Protein AF-A0A3B8UT30-F1 (afdb_monomer_lite)

Structure (mmCIF, N/CA/C/O backbone):
data_AF-A0A3B8UT30-F1
#
_entry.id   AF-A0A3B8UT30-F1
#
loop_
_atom_site.group_PDB
_atom_site.id
_atom_site.type_symbol
_atom_site.label_atom_id
_atom_site.label_alt_id
_atom_site.label_comp_id
_atom_site.label_asym_id
_atom_site.label_entity_id
_atom_site.label_seq_id
_atom_site.pdbx_PDB_ins_code
_atom_site.Cartn_x
_atom_site.Cartn_y
_atom_site.Cartn_z
_atom_site.occupancy
_atom_site.B_iso_or_equiv
_atom_site.auth_seq_id
_atom_site.auth_comp_id
_atom_site.auth_asym_id
_atom_site.auth_atom_id
_atom_site.pdbx_PDB_model_num
ATOM 1 N N . ARG A 1 1 ? 17.968 1.531 7.466 1.00 85.62 1 ARG A N 1
ATOM 2 C CA . ARG A 1 1 ? 18.060 1.847 6.012 1.00 85.62 1 ARG A CA 1
ATOM 3 C C . ARG A 1 1 ? 17.619 0.686 5.107 1.00 85.62 1 ARG A C 1
ATOM 5 O O . ARG A 1 1 ? 16.809 0.913 4.219 1.00 85.62 1 ARG A O 1
ATOM 12 N N . GLN A 1 2 ? 18.095 -0.549 5.320 1.00 92.19 2 GLN A N 1
ATOM 13 C CA . GLN A 1 2 ? 17.702 -1.718 4.507 1.00 92.19 2 GLN A CA 1
ATOM 14 C C . GLN A 1 2 ? 16.215 -2.086 4.658 1.00 92.19 2 GLN A C 1
ATOM 16 O O . GLN A 1 2 ? 15.527 -2.293 3.663 1.00 92.19 2 GLN A O 1
ATOM 21 N N . ARG A 1 3 ? 15.688 -2.062 5.891 1.00 91.25 3 ARG A N 1
ATOM 22 C CA . ARG A 1 3 ? 14.285 -2.398 6.189 1.00 91.25 3 ARG A CA 1
ATOM 23 C C . ARG A 1 3 ? 13.283 -1.568 5.383 1.00 91.25 3 ARG A C 1
ATOM 25 O O . ARG A 1 3 ? 12.373 -2.130 4.793 1.00 91.25 3 ARG A O 1
ATOM 32 N N . SER A 1 4 ? 13.484 -0.258 5.291 1.00 90.69 4 SER A N 1
ATOM 33 C CA . SER A 1 4 ? 12.610 0.643 4.527 1.00 90.69 4 SER A CA 1
ATOM 34 C C . SER A 1 4 ? 12.740 0.451 3.011 1.00 90.69 4 SER A C 1
ATOM 36 O O . SER A 1 4 ? 11.794 0.708 2.276 1.00 90.69 4 SER A O 1
ATOM 38 N N . LYS A 1 5 ? 13.891 -0.030 2.523 1.00 91.94 5 LYS A N 1
ATOM 39 C CA . LYS A 1 5 ? 14.072 -0.360 1.102 1.00 91.94 5 LYS A CA 1
ATOM 40 C C . LYS A 1 5 ? 13.332 -1.639 0.721 1.00 91.94 5 LYS A C 1
ATOM 42 O O . LYS A 1 5 ? 12.679 -1.666 -0.309 1.00 91.94 5 LYS A O 1
ATOM 47 N N . VAL A 1 6 ? 13.404 -2.673 1.558 1.00 93.81 6 VAL A N 1
ATOM 48 C CA . VAL A 1 6 ? 12.819 -3.990 1.250 1.00 93.81 6 VAL A CA 1
ATOM 49 C C . VAL A 1 6 ? 11.349 -4.064 1.661 1.00 93.81 6 VAL A C 1
ATOM 51 O O . VAL A 1 6 ? 10.502 -4.513 0.893 1.00 93.81 6 VAL A O 1
ATOM 54 N N . HIS A 1 7 ? 11.020 -3.593 2.862 1.00 94.94 7 HIS A N 1
ATOM 55 C CA . HIS A 1 7 ? 9.690 -3.722 3.461 1.00 94.94 7 HIS A CA 1
ATOM 56 C C . HIS A 1 7 ? 8.918 -2.411 3.552 1.00 94.94 7 HIS A C 1
ATOM 58 O O . HIS A 1 7 ? 7.787 -2.441 4.035 1.00 94.94 7 HIS A O 1
ATOM 64 N N . GLY A 1 8 ? 9.511 -1.298 3.114 1.00 96.44 8 GLY A N 1
ATOM 65 C CA . GLY A 1 8 ? 8.878 0.011 3.175 1.00 96.44 8 GLY A CA 1
ATOM 66 C C . GLY A 1 8 ? 7.767 0.204 2.151 1.00 96.44 8 GLY A C 1
ATOM 67 O O . GLY A 1 8 ? 7.581 -0.578 1.214 1.00 96.44 8 GLY A O 1
ATOM 68 N N . PHE A 1 9 ? 7.043 1.308 2.313 1.00 95.88 9 PHE A N 1
ATOM 69 C CA . PHE A 1 9 ? 5.818 1.578 1.564 1.00 95.88 9 PHE A CA 1
ATOM 70 C C . PHE A 1 9 ? 6.044 1.606 0.048 1.00 95.88 9 PHE A C 1
ATOM 72 O O . PHE A 1 9 ? 5.269 1.027 -0.710 1.00 95.88 9 PHE A O 1
ATOM 79 N N . ARG A 1 10 ? 7.152 2.213 -0.395 1.00 95.50 10 ARG A N 1
ATOM 80 C CA . ARG A 1 10 ? 7.516 2.310 -1.818 1.00 95.50 10 ARG A CA 1
ATOM 81 C C . ARG A 1 10 ? 7.736 0.936 -2.459 1.00 95.50 10 ARG A C 1
ATOM 83 O O . ARG A 1 10 ? 7.247 0.704 -3.557 1.00 95.50 10 ARG A O 1
ATOM 90 N N . SER A 1 11 ? 8.395 0.019 -1.748 1.00 95.88 11 SER A N 1
ATOM 91 C CA . SER A 1 11 ? 8.602 -1.370 -2.195 1.00 95.88 11 SER A CA 1
ATOM 92 C C . SER A 1 11 ? 7.285 -2.145 -2.295 1.00 95.88 11 SER A C 1
ATOM 94 O O . SER A 1 11 ? 7.069 -2.942 -3.204 1.00 95.88 11 SER A O 1
ATOM 96 N N . ARG A 1 12 ? 6.339 -1.874 -1.388 1.00 96.38 12 ARG A N 1
ATOM 97 C CA . ARG A 1 12 ? 5.000 -2.468 -1.476 1.00 96.38 12 ARG A CA 1
ATOM 98 C C . ARG A 1 12 ? 4.200 -1.900 -2.650 1.00 96.38 12 ARG A C 1
ATOM 100 O O . ARG A 1 12 ? 3.492 -2.647 -3.308 1.00 96.38 12 ARG A O 1
ATOM 107 N N . MET A 1 13 ? 4.317 -0.611 -2.950 1.00 97.00 13 MET A N 1
ATOM 108 C CA . MET A 1 13 ? 3.582 0.004 -4.060 1.00 97.00 13 MET A CA 1
ATOM 109 C C . MET A 1 13 ? 4.126 -0.365 -5.448 1.00 97.00 13 MET A C 1
ATOM 111 O O . MET A 1 13 ? 3.347 -0.374 -6.399 1.00 97.00 13 MET A O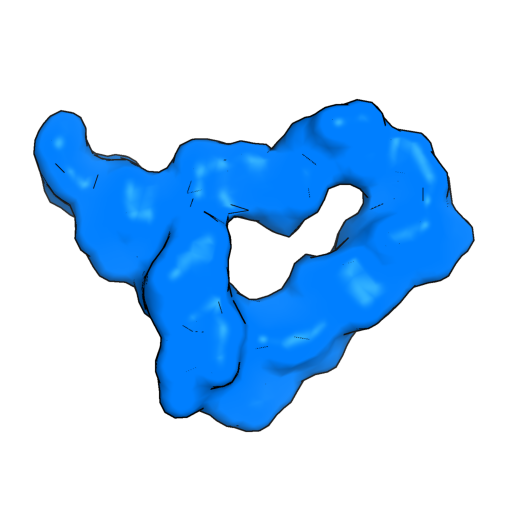 1
ATOM 115 N N . SER A 1 14 ? 5.418 -0.693 -5.574 1.00 97.12 14 SER A N 1
ATOM 116 C CA . SER A 1 14 ? 6.050 -0.988 -6.870 1.00 97.12 14 SER A CA 1
ATOM 117 C C . SER A 1 14 ? 5.589 -2.301 -7.505 1.00 97.12 14 SER A C 1
ATOM 119 O O . SER A 1 14 ? 5.672 -2.453 -8.719 1.00 97.12 14 SER A O 1
ATOM 121 N N . THR A 1 15 ? 5.075 -3.248 -6.715 1.00 97.31 15 THR A N 1
ATOM 122 C CA . THR A 1 15 ? 4.632 -4.557 -7.212 1.00 97.31 15 THR A CA 1
ATOM 123 C C . THR A 1 15 ? 3.113 -4.723 -7.088 1.00 97.31 15 THR A C 1
ATOM 125 O O . THR A 1 15 ? 2.497 -4.210 -6.148 1.00 97.31 15 THR A O 1
ATOM 128 N N . PRO A 1 16 ? 2.454 -5.470 -7.995 1.00 97.88 16 PRO A N 1
ATOM 129 C CA . PRO A 1 16 ? 1.036 -5.804 -7.847 1.00 97.88 16 PRO A CA 1
ATOM 130 C C . PRO A 1 16 ? 0.731 -6.533 -6.527 1.00 97.88 16 PRO A C 1
ATOM 132 O O . PRO A 1 16 ? -0.254 -6.223 -5.857 1.00 97.88 16 PRO A O 1
ATOM 135 N N . GLY A 1 17 ? 1.604 -7.459 -6.110 1.00 97.62 17 GLY A N 1
ATOM 136 C CA . GLY A 1 17 ? 1.453 -8.200 -4.854 1.00 97.62 17 GLY A CA 1
ATOM 137 C C . GLY A 1 17 ? 1.557 -7.307 -3.617 1.00 97.62 17 GLY A C 1
ATOM 138 O O . GLY A 1 17 ? 0.730 -7.397 -2.710 1.00 97.62 17 GLY A O 1
ATOM 139 N N . GLY A 1 18 ? 2.517 -6.3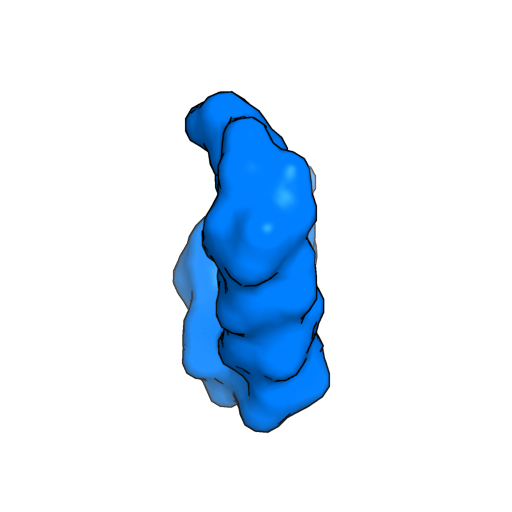80 -3.588 1.00 97.25 18 GLY A N 1
ATOM 140 C CA . GLY A 1 18 ? 2.649 -5.448 -2.473 1.00 97.25 18 GLY A CA 1
ATOM 141 C C . GLY A 1 18 ? 1.465 -4.476 -2.354 1.00 97.25 18 GLY A C 1
ATOM 142 O O . GLY A 1 18 ? 1.034 -4.182 -1.236 1.00 97.25 18 GLY A O 1
ATOM 143 N N . ARG A 1 19 ? 0.865 -4.057 -3.478 1.00 97.75 19 ARG A N 1
ATOM 144 C CA . ARG A 1 19 ? -0.368 -3.251 -3.480 1.00 97.75 19 ARG A CA 1
ATOM 145 C C . ARG A 1 19 ? -1.538 -4.007 -2.847 1.00 97.75 19 ARG A C 1
ATOM 147 O O . ARG A 1 19 ? -2.231 -3.435 -2.004 1.00 97.75 19 ARG A O 1
ATOM 154 N N . LYS A 1 20 ? -1.704 -5.300 -3.164 1.00 98.00 20 LYS A N 1
ATOM 155 C CA . LYS A 1 20 ? -2.709 -6.173 -2.523 1.00 98.00 20 LYS A CA 1
ATOM 156 C C . LYS A 1 20 ? -2.494 -6.272 -1.009 1.00 98.00 20 LYS A C 1
ATOM 158 O O . LYS A 1 20 ? -3.451 -6.151 -0.247 1.00 98.00 20 LYS A O 1
ATOM 163 N N . VAL A 1 21 ? -1.243 -6.400 -0.556 1.00 96.62 21 VAL A N 1
ATOM 164 C CA . VAL A 1 21 ? -0.913 -6.413 0.882 1.00 96.62 21 VAL A CA 1
ATOM 165 C C . VAL A 1 21 ? -1.336 -5.109 1.561 1.00 96.62 21 VAL A C 1
ATOM 167 O O . VAL A 1 21 ? -1.957 -5.145 2.622 1.00 96.62 21 VAL A O 1
ATOM 170 N N . LEU A 1 22 ? -1.039 -3.951 0.964 1.00 96.75 22 LEU A N 1
ATOM 171 C CA . LEU A 1 22 ? -1.452 -2.662 1.527 1.00 96.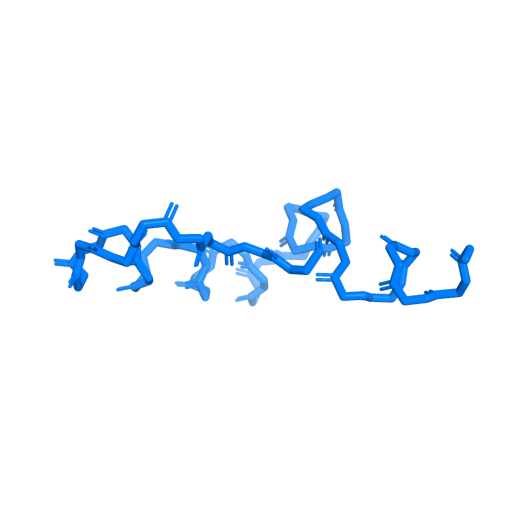75 22 LEU A CA 1
ATOM 172 C C . LEU A 1 22 ? -2.979 -2.521 1.573 1.00 96.75 22 LEU A C 1
ATOM 174 O O . LEU A 1 22 ? -3.502 -2.052 2.582 1.00 96.75 22 LEU A O 1
ATOM 178 N N . ALA A 1 23 ? -3.690 -2.956 0.530 1.00 97.56 23 ALA A N 1
ATOM 179 C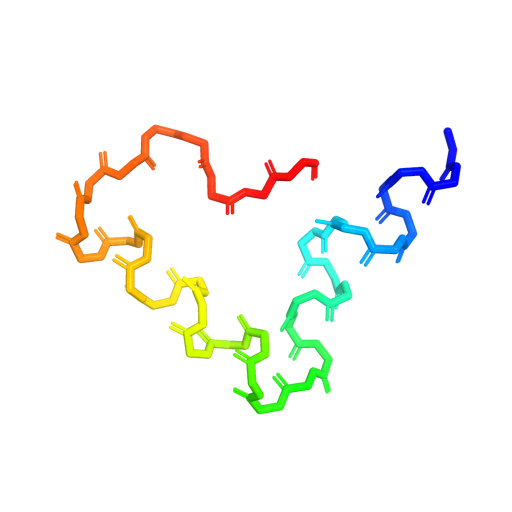 CA . ALA A 1 23 ? -5.152 -2.952 0.499 1.00 97.56 23 ALA A CA 1
ATOM 180 C C . ALA A 1 23 ? -5.751 -3.812 1.625 1.00 97.56 23 ALA A C 1
ATOM 182 O O . ALA A 1 23 ? -6.565 -3.318 2.401 1.00 97.56 23 ALA A O 1
ATOM 183 N N . ALA A 1 24 ? -5.266 -5.044 1.805 1.00 97.94 24 ALA A N 1
ATOM 184 C CA . ALA A 1 24 ? -5.713 -5.924 2.886 1.00 97.94 24 ALA A CA 1
ATOM 185 C C . ALA A 1 24 ? -5.435 -5.329 4.279 1.00 97.94 24 ALA A C 1
ATOM 187 O O . ALA A 1 24 ? -6.257 -5.420 5.191 1.00 97.94 24 ALA A O 1
ATOM 188 N N . ARG A 1 25 ? -4.283 -4.670 4.457 1.00 97.81 25 ARG A N 1
ATOM 189 C CA . ARG A 1 25 ? -3.948 -4.011 5.728 1.00 97.81 25 ARG A CA 1
ATOM 190 C C . ARG A 1 25 ? -4.833 -2.799 6.019 1.00 97.81 25 ARG A C 1
ATOM 192 O O . ARG A 1 25 ? -5.164 -2.598 7.188 1.00 97.81 25 ARG A O 1
ATOM 199 N N . ARG A 1 26 ? -5.221 -2.031 4.991 1.00 96.88 26 ARG A N 1
ATOM 200 C CA . ARG A 1 26 ? -6.197 -0.933 5.107 1.00 96.88 26 ARG A CA 1
ATOM 201 C C . ARG A 1 26 ? -7.581 -1.458 5.462 1.00 96.88 26 ARG A C 1
ATOM 2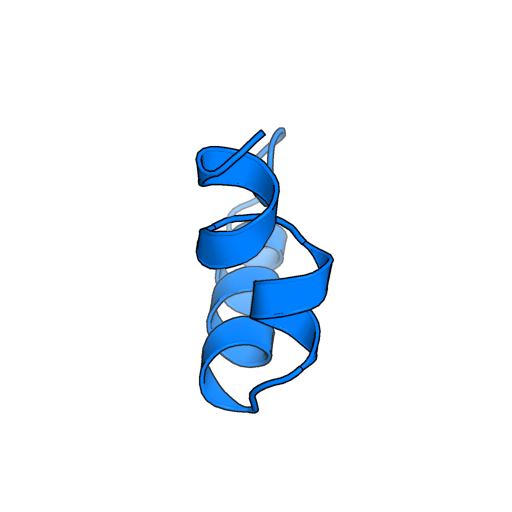03 O O . ARG A 1 26 ? -8.158 -0.965 6.420 1.00 96.88 26 ARG A O 1
ATOM 210 N N . ALA A 1 27 ? -8.054 -2.497 4.773 1.00 97.88 27 ALA A N 1
ATOM 211 C CA . ALA A 1 27 ? -9.343 -3.129 5.061 1.00 97.88 27 ALA A CA 1
ATOM 212 C C . ALA A 1 27 ? -9.416 -3.660 6.504 1.00 97.88 27 ALA A C 1
ATOM 214 O O . ALA A 1 27 ? -10.429 -3.517 7.174 1.00 97.88 27 ALA A O 1
ATOM 215 N N . LYS A 1 28 ? -8.303 -4.194 7.025 1.00 97.50 28 LYS A N 1
ATOM 216 C CA . LYS A 1 28 ? -8.192 -4.628 8.428 1.00 97.50 28 LYS A CA 1
ATOM 217 C C . LYS A 1 28 ? -8.070 -3.469 9.438 1.00 97.50 28 LYS A C 1
ATOM 219 O O . LYS A 1 28 ? -8.019 -3.725 10.636 1.00 97.50 28 LYS A O 1
ATOM 224 N N . GLY A 1 29 ? -7.937 -2.216 8.996 1.00 97.44 29 GLY A N 1
ATOM 225 C CA . GLY A 1 29 ? -7.808 -1.052 9.882 1.00 97.44 29 GLY A CA 1
ATOM 226 C C . GLY A 1 29 ? -6.470 -0.968 10.627 1.00 97.44 29 GLY A C 1
ATOM 227 O O . GLY A 1 29 ? -6.391 -0.455 11.743 1.00 97.44 29 GLY A O 1
ATOM 228 N N . ARG A 1 30 ? -5.380 -1.507 10.062 1.00 97.62 30 ARG A N 1
ATOM 229 C CA . ARG A 1 30 ? -4.071 -1.468 10.736 1.00 97.62 30 ARG A CA 1
ATOM 230 C C . ARG A 1 30 ? -3.531 -0.035 10.791 1.00 97.62 30 ARG A C 1
ATOM 232 O O . ARG A 1 30 ? -3.226 0.540 9.752 1.00 97.62 30 ARG A O 1
ATOM 239 N N . LYS A 1 31 ? -3.266 0.469 12.005 1.00 95.19 31 LYS A N 1
ATOM 240 C CA . LYS A 1 31 ? -2.649 1.794 12.240 1.00 95.19 31 LYS A CA 1
ATOM 241 C C . LYS A 1 31 ? -1.320 1.997 11.495 1.00 95.19 31 LYS A C 1
ATOM 243 O O . LYS A 1 31 ? -1.025 3.093 11.044 1.00 95.19 31 LYS A O 1
ATOM 248 N N . ARG A 1 32 ? -0.510 0.939 11.346 1.00 95.12 32 ARG A N 1
ATOM 249 C CA . ARG A 1 32 ? 0.730 0.951 10.547 1.00 95.12 32 ARG A CA 1
ATOM 250 C C . ARG A 1 32 ? 0.605 -0.010 9.373 1.00 95.12 32 ARG A C 1
ATOM 252 O O . ARG A 1 32 ? 0.438 -1.213 9.575 1.00 95.12 32 ARG A O 1
ATOM 259 N N . LEU A 1 33 ? 0.703 0.495 8.146 1.00 93.44 33 LEU A N 1
ATOM 260 C CA . LEU A 1 33 ? 0.530 -0.306 6.925 1.00 93.44 33 LEU A CA 1
ATOM 261 C C . LEU A 1 33 ? 1.837 -0.916 6.405 1.00 93.44 33 LEU A C 1
ATOM 263 O O . LEU A 1 33 ? 1.812 -1.983 5.803 1.00 93.44 33 LEU A O 1
ATOM 267 N N . SER A 1 34 ? 2.968 -0.277 6.678 1.00 93.00 34 SER A N 1
ATOM 268 C CA . SER A 1 34 ? 4.299 -0.702 6.252 1.00 93.00 34 SER A CA 1
ATOM 269 C C . SER A 1 34 ? 5.301 -0.496 7.386 1.00 93.00 34 SER A C 1
ATOM 271 O O . SER A 1 34 ? 5.015 0.247 8.327 1.00 93.00 34 SER A O 1
ATOM 273 N N . ALA A 1 35 ? 6.447 -1.175 7.282 1.00 89.50 35 ALA A N 1
ATOM 274 C CA . ALA A 1 35 ? 7.654 -0.827 8.028 1.00 89.50 35 ALA A CA 1
ATOM 275 C C . ALA A 1 35 ? 8.282 0.471 7.503 1.00 89.50 35 ALA A C 1
ATOM 277 O O . ALA A 1 35 ? 7.942 0.862 6.357 1.00 89.50 35 ALA A O 1
#

Radius of gyration: 9.46 Å; chains: 1; bounding box: 27×10×20 Å

Secondary structure (DSSP, 8-state):
-HHHHHHSHHHHHHSHHHHHHHHHHHHTT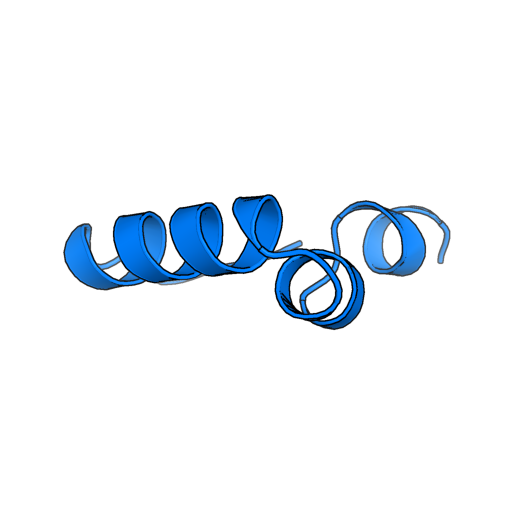-S----

Sequence (35 aa):
RQRSKVHGFRSRMSTPGGRKVLAARRAKGRKRLSA

Foldseek 3Di:
DVQCVCWNPVNLVVDPNSVVQLVVCVVVVPPDSTD

pLDDT: mean 95.45, std 2.85, range [85.62, 98.0]